Protein AF-A0A944UWI8-F1 (afdb_monomer)

Radius of gyration: 12.5 Å; Cα contacts (8 Å, |Δi|>4): 53; chains: 1; bounding box: 27×26×28 Å

Mean predicted aligned error: 3.73 Å

Foldseek 3Di:
DQDDVVQVVVVVVCCVVPNDDDDDFDADPVRATPVVSVVVPDDPVDDDDTDDQAGPVPRDGYPPVVD

pLDDT: mean 90.03, std 7.45, range [57.28, 98.0]

Secondary structure (DSSP, 8-state):
--S-GGGTHHHHHHHHHH--------B-TTS-B-HHHHHHH-STT-------SB-TTT-PBP-GGG-

Solvent-accessible surface area (backbone atoms only — not comparable to full-atom values): 4579 Å² total; per-residue (Å²): 133,71,67,54,64,86,80,44,53,63,57,55,51,43,29,73,76,74,64,56,88,85,86,83,70,53,59,44,99,83,68,44,78,30,62,71,56,37,60,72,72,60,53,92,82,65,86,80,85,88,80,67,57,56,27,90,82,80,66,48,72,53,75,64,91,81,110

Sequence (67 aa):
MVEHHANIVPWLILKDEIGIEIDYVDVDENFNLDLDDFNKKYDESVKVISFTHVSNITGQVFDLEKI

Nearest PDB structures (foldseek):
  4w91-assembly5_J  TM=9.038E-01  e=1.172E-02  Brucella suis bv. 4 str. 40
  1c0n-assembly1_A-2  TM=9.463E-01  e=2.385E-02  Escherichia coli
  4q76-assembly1_B  TM=9.263E-01  e=1.513E-01  Arabidopsis thaliana

Structure (mmCIF, N/CA/C/O backbone):
data_AF-A0A944UWI8-F1
#
_entry.id   AF-A0A944UWI8-F1
#
loop_
_atom_site.group_PDB
_atom_site.id
_atom_site.type_symbol
_atom_site.label_atom_id
_atom_site.label_alt_id
_atom_site.label_comp_id
_atom_site.label_asym_id
_atom_site.label_entity_id
_atom_site.label_seq_id
_atom_site.pdbx_PDB_ins_code
_atom_site.Cartn_x
_atom_site.Cartn_y
_atom_site.Cartn_z
_atom_site.occupancy
_atom_site.B_iso_or_equiv
_atom_site.auth_seq_id
_atom_site.auth_comp_id
_atom_site.auth_asym_id
_atom_site.auth_atom_id
_atom_site.pdbx_PDB_model_num
ATOM 1 N N . MET A 1 1 ? 12.327 3.112 0.526 1.00 57.28 1 MET A N 1
ATOM 2 C CA . MET A 1 1 ? 11.070 3.887 0.499 1.00 57.28 1 MET A CA 1
ATOM 3 C C . MET A 1 1 ? 10.848 4.310 -0.939 1.00 57.28 1 MET A C 1
ATOM 5 O O . MET A 1 1 ? 11.682 5.042 -1.454 1.00 57.28 1 MET A O 1
ATOM 9 N N . VAL A 1 2 ? 9.834 3.750 -1.600 1.00 67.25 2 VAL A N 1
ATOM 10 C CA . VAL A 1 2 ? 9.553 4.021 -3.024 1.00 67.25 2 VAL A CA 1
ATOM 11 C C . VAL A 1 2 ? 8.453 5.073 -3.200 1.00 67.25 2 VAL A C 1
ATOM 13 O O . VAL A 1 2 ? 8.401 5.752 -4.223 1.00 67.25 2 VAL A O 1
ATOM 16 N N . GLU A 1 3 ? 7.637 5.265 -2.165 1.00 77.38 3 GLU A N 1
ATOM 17 C CA . GLU A 1 3 ? 6.638 6.323 -2.095 1.00 77.38 3 GLU A CA 1
ATOM 18 C C . GLU A 1 3 ? 7.276 7.695 -1.850 1.00 77.38 3 GLU A C 1
ATOM 20 O O . GLU A 1 3 ? 8.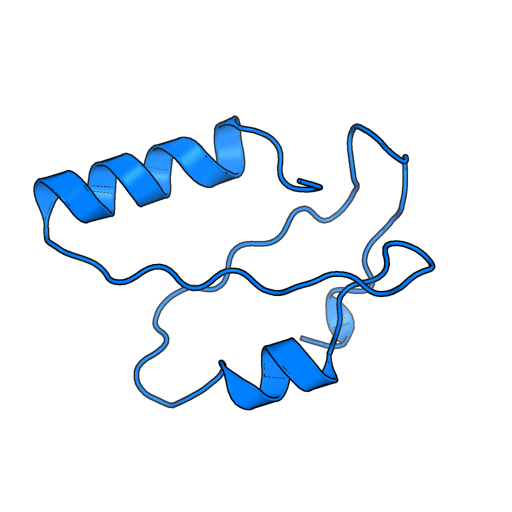153 7.867 -0.998 1.00 77.38 3 GLU A O 1
ATOM 25 N N . HIS A 1 4 ? 6.806 8.695 -2.594 1.00 83.12 4 HIS A N 1
ATOM 26 C CA . HIS A 1 4 ? 7.202 10.082 -2.388 1.00 83.12 4 HIS A CA 1
ATOM 27 C C . HIS A 1 4 ? 6.595 10.614 -1.082 1.00 83.12 4 HIS A C 1
ATOM 29 O O . HIS A 1 4 ? 5.459 10.288 -0.748 1.00 83.12 4 HIS A O 1
ATOM 35 N N . HIS A 1 5 ? 7.287 11.511 -0.369 1.00 82.06 5 HIS A N 1
ATOM 36 C CA . HIS A 1 5 ? 6.783 12.066 0.899 1.00 82.06 5 HIS A CA 1
ATOM 37 C C . HIS A 1 5 ? 5.385 12.693 0.786 1.00 82.06 5 HIS A C 1
ATOM 39 O O . HIS A 1 5 ? 4.596 12.601 1.724 1.00 82.06 5 HIS A O 1
ATOM 45 N N . ALA A 1 6 ? 5.047 13.280 -0.366 1.00 86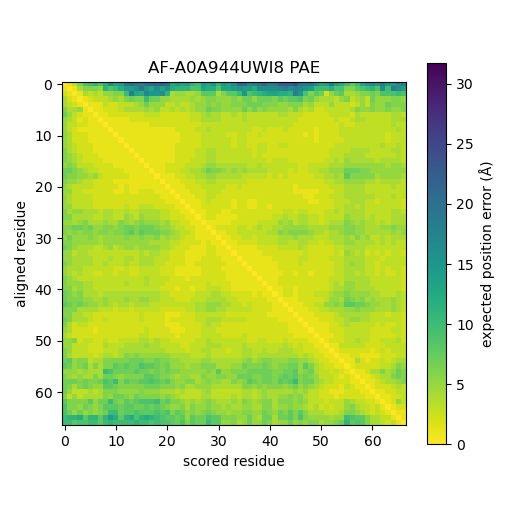.38 6 ALA A N 1
ATOM 46 C CA . ALA A 1 6 ? 3.706 13.819 -0.614 1.00 86.38 6 ALA A CA 1
ATOM 47 C C . ALA A 1 6 ? 2.594 12.755 -0.537 1.00 86.38 6 ALA A C 1
ATOM 49 O O . ALA A 1 6 ? 1.459 13.110 -0.248 1.00 86.38 6 ALA A O 1
ATOM 50 N N . ASN A 1 7 ? 2.924 11.478 -0.759 1.00 90.50 7 ASN A N 1
ATOM 51 C CA . ASN A 1 7 ? 2.003 10.346 -0.674 1.00 90.50 7 ASN A CA 1
ATOM 52 C C . ASN A 1 7 ? 2.083 9.584 0.664 1.00 90.50 7 ASN A C 1
ATOM 54 O O . ASN A 1 7 ? 1.433 8.558 0.815 1.00 90.50 7 ASN A O 1
ATOM 58 N N . ILE A 1 8 ? 2.874 10.066 1.634 1.00 92.75 8 ILE A N 1
ATOM 59 C CA . ILE A 1 8 ? 3.019 9.460 2.974 1.00 92.75 8 ILE A CA 1
ATOM 60 C C . ILE A 1 8 ? 2.535 10.424 4.059 1.00 92.75 8 ILE A C 1
ATOM 62 O O . ILE A 1 8 ? 1.749 10.053 4.927 1.00 92.75 8 ILE A O 1
ATOM 66 N N . VAL A 1 9 ? 2.998 11.677 4.018 1.00 95.88 9 VAL A N 1
ATOM 67 C CA . VAL A 1 9 ? 2.754 12.672 5.075 1.00 95.88 9 VAL A CA 1
ATOM 68 C C . VAL A 1 9 ? 1.262 12.913 5.344 1.00 95.88 9 VAL A C 1
ATOM 70 O O . VAL A 1 9 ? 0.901 12.956 6.518 1.00 95.88 9 VAL A O 1
ATOM 73 N N . PRO A 1 10 ? 0.372 13.013 4.334 1.00 96.38 10 PRO A N 1
ATOM 74 C CA . PRO A 1 10 ? -1.059 13.172 4.598 1.00 96.38 10 PRO A CA 1
ATOM 75 C C . PRO A 1 10 ? -1.660 12.027 5.426 1.00 96.38 10 PRO A C 1
ATOM 77 O O . PRO A 1 10 ? -2.477 12.279 6.307 1.00 96.38 10 PRO A O 1
ATOM 80 N N . TRP A 1 11 ? -1.224 10.783 5.200 1.00 96.75 11 TRP A N 1
ATOM 81 C CA . TRP A 1 11 ? -1.694 9.629 5.971 1.00 96.75 11 TRP A CA 1
ATOM 82 C C . TRP A 1 11 ? -1.205 9.686 7.413 1.00 96.75 11 TRP A C 1
ATOM 84 O O . TRP A 1 11 ? -1.988 9.450 8.326 1.00 96.75 11 TRP A O 1
ATOM 94 N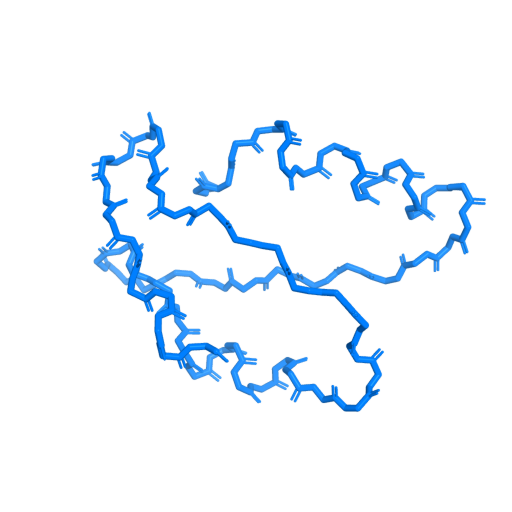 N . LEU A 1 12 ? 0.059 10.065 7.634 1.00 96.62 12 LEU A N 1
ATOM 95 C CA . LEU A 1 12 ? 0.594 10.250 8.987 1.00 96.62 12 LEU A CA 1
ATOM 96 C C . LEU A 1 12 ? -0.167 11.338 9.758 1.00 96.62 12 LEU A C 1
ATOM 98 O O . LEU A 1 12 ? -0.478 11.138 10.926 1.00 96.62 12 LEU A O 1
ATOM 102 N N . ILE A 1 13 ? -0.539 12.439 9.095 1.00 97.62 13 ILE A N 1
ATOM 103 C CA . ILE A 1 13 ? -1.390 13.478 9.695 1.00 97.62 13 ILE A CA 1
ATOM 104 C C . ILE A 1 13 ? -2.750 12.889 10.096 1.00 97.62 13 ILE A C 1
ATOM 106 O O . ILE A 1 13 ? -3.180 13.082 11.226 1.00 97.62 13 ILE A O 1
ATOM 110 N N . LEU A 1 14 ? -3.406 12.116 9.224 1.00 97.38 14 LEU A N 1
ATOM 111 C CA . LEU A 1 14 ? -4.684 11.469 9.559 1.00 97.38 14 LEU A CA 1
ATOM 112 C C . LEU A 1 14 ? -4.551 10.443 10.690 1.00 97.38 14 LEU A C 1
ATOM 114 O O . LEU A 1 14 ? -5.464 10.297 11.504 1.00 97.38 14 LEU A O 1
ATOM 118 N N . LYS A 1 15 ? -3.419 9.740 10.773 1.00 97.25 15 LYS A N 1
ATOM 119 C CA . LYS A 1 15 ? -3.122 8.848 11.896 1.00 97.25 15 LYS A CA 1
ATOM 120 C C . LYS A 1 15 ? -3.065 9.624 13.208 1.00 97.25 15 LYS A C 1
ATOM 122 O O . LYS A 1 15 ? -3.652 9.172 14.187 1.00 97.25 15 LYS A O 1
ATOM 127 N N . ASP A 1 16 ? -2.442 10.797 13.212 1.00 97.56 16 ASP A N 1
ATOM 128 C CA . ASP A 1 16 ? -2.359 11.651 14.398 1.00 97.56 16 ASP A CA 1
ATOM 129 C C . ASP A 1 16 ? -3.701 12.336 14.733 1.00 97.56 16 ASP A C 1
ATOM 131 O O . ASP A 1 16 ? -4.039 12.487 15.906 1.00 97.56 16 ASP A O 1
ATOM 135 N N . GLU A 1 17 ? -4.485 12.737 13.726 1.00 98.00 17 GLU A N 1
ATOM 136 C CA . GLU A 1 17 ? -5.737 13.486 13.913 1.00 98.00 17 GLU A CA 1
ATOM 137 C C . GLU A 1 17 ? -6.937 12.608 14.292 1.00 98.00 17 GLU A C 1
ATOM 139 O O . GLU A 1 17 ? -7.750 13.006 15.129 1.00 98.00 17 GLU A O 1
ATOM 144 N N . ILE A 1 18 ? -7.080 11.434 13.666 1.00 97.44 18 ILE A N 1
ATOM 145 C CA . ILE A 1 18 ? -8.265 10.572 13.820 1.00 97.44 18 ILE A CA 1
ATOM 146 C C . ILE A 1 18 ? -7.933 9.109 14.140 1.00 97.44 18 ILE A C 1
ATOM 148 O O . ILE A 1 18 ? -8.848 8.298 14.275 1.00 97.44 18 ILE A O 1
ATOM 152 N N . GLY A 1 19 ? -6.653 8.761 14.293 1.00 96.69 19 GLY A N 1
ATOM 153 C CA . GLY A 1 19 ? -6.243 7.442 14.776 1.00 96.69 19 GLY A CA 1
ATOM 154 C C . GLY A 1 19 ? -6.340 6.319 13.746 1.00 96.69 19 GLY A C 1
ATOM 155 O O . GLY A 1 19 ? -6.563 5.177 14.142 1.00 96.69 19 GLY A O 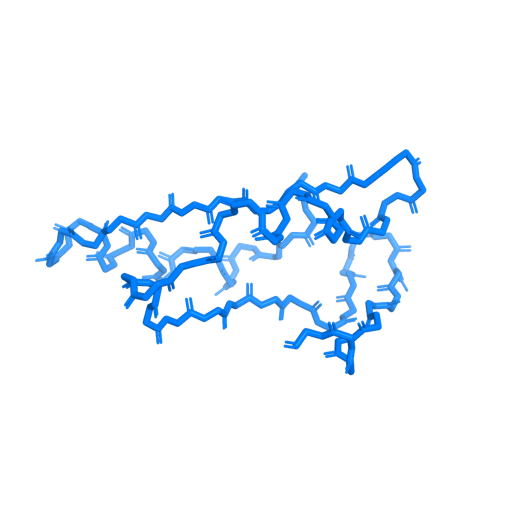1
ATOM 156 N N . ILE A 1 20 ? -6.202 6.609 12.445 1.00 97.38 20 ILE A N 1
ATOM 157 C CA . ILE A 1 20 ? -6.154 5.538 11.436 1.00 97.38 20 ILE A CA 1
ATOM 158 C C . ILE A 1 20 ? -4.918 4.650 11.617 1.00 97.38 20 ILE A C 1
ATOM 160 O O . ILE A 1 20 ? -3.836 5.113 11.990 1.00 97.38 20 ILE A O 1
ATOM 164 N N . GLU A 1 21 ? -5.068 3.374 11.283 1.00 96.50 21 GLU A N 1
ATOM 165 C CA . GLU A 1 21 ? -3.945 2.456 11.126 1.00 96.50 21 GLU A CA 1
ATOM 166 C C . GLU A 1 21 ? -3.373 2.574 9.707 1.00 96.50 21 GLU A C 1
ATOM 168 O O . GLU A 1 21 ? -4.087 2.890 8.754 1.00 96.50 21 GLU A O 1
ATOM 173 N N . ILE A 1 22 ? -2.056 2.399 9.584 1.00 96.25 22 ILE A N 1
ATOM 174 C CA . ILE A 1 22 ? -1.331 2.499 8.314 1.00 96.25 22 ILE A CA 1
ATOM 175 C C . ILE A 1 22 ? -0.403 1.301 8.228 1.00 96.25 22 ILE A C 1
ATOM 177 O O . ILE A 1 22 ? 0.531 1.199 9.030 1.00 96.25 22 ILE A O 1
ATOM 181 N N . ASP A 1 23 ? -0.628 0.476 7.214 1.00 95.12 23 ASP A N 1
ATOM 182 C CA . ASP A 1 23 ? 0.269 -0.596 6.813 1.00 95.12 23 ASP A CA 1
ATOM 183 C C . ASP A 1 23 ? 1.009 -0.224 5.529 1.00 95.12 23 ASP A C 1
ATOM 185 O O . ASP A 1 23 ? 0.480 0.452 4.645 1.00 95.12 23 ASP A O 1
ATOM 189 N N . TYR A 1 24 ? 2.259 -0.668 5.439 1.00 94.62 24 TYR A N 1
ATOM 190 C CA . TYR A 1 24 ? 3.106 -0.474 4.267 1.00 94.62 24 TYR A CA 1
ATOM 191 C C . TYR A 1 24 ? 3.238 -1.791 3.524 1.00 94.62 24 TYR A C 1
ATOM 193 O O . TYR A 1 24 ? 3.494 -2.818 4.149 1.00 94.62 24 TYR A O 1
ATOM 201 N N . VAL A 1 25 ? 3.098 -1.744 2.206 1.00 93.44 25 VAL A N 1
ATOM 202 C CA . VAL A 1 25 ? 3.348 -2.884 1.320 1.00 93.44 25 VAL A CA 1
ATOM 203 C C . VAL A 1 25 ? 4.813 -2.863 0.917 1.00 93.44 25 VAL A C 1
ATOM 205 O O . VAL A 1 25 ? 5.337 -1.810 0.538 1.00 93.44 25 VAL A O 1
ATOM 208 N N . ASP A 1 26 ? 5.473 -4.008 1.040 1.00 92.06 26 ASP A N 1
ATOM 209 C CA . ASP A 1 26 ? 6.883 -4.143 0.698 1.00 92.06 26 ASP A CA 1
ATOM 210 C C . ASP A 1 26 ? 7.111 -4.205 -0.821 1.00 92.06 26 ASP A C 1
ATOM 212 O O . ASP A 1 26 ? 6.190 -4.300 -1.639 1.00 92.06 26 ASP A O 1
ATOM 216 N N . VAL A 1 27 ? 8.382 -4.101 -1.204 1.00 89.31 27 VAL A N 1
ATOM 217 C CA . VAL A 1 27 ? 8.826 -4.280 -2.586 1.00 89.31 27 VAL A CA 1
ATOM 218 C C . VAL A 1 27 ? 9.785 -5.456 -2.680 1.00 89.31 27 V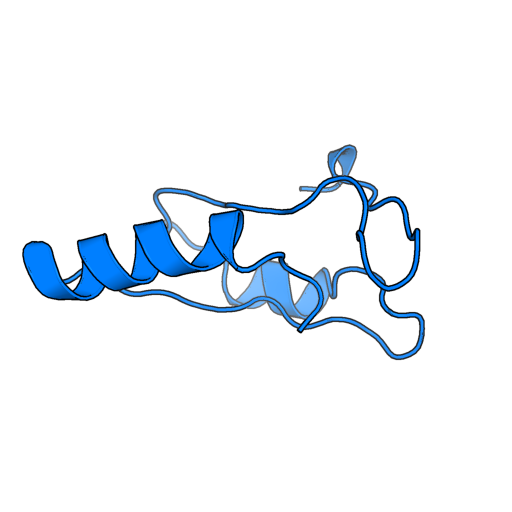AL A C 1
ATOM 220 O O . VAL A 1 27 ? 10.559 -5.707 -1.753 1.00 89.31 27 VAL A O 1
ATOM 223 N N . ASP A 1 28 ? 9.748 -6.155 -3.811 1.00 88.88 28 ASP A N 1
ATOM 224 C CA . ASP A 1 28 ? 10.655 -7.261 -4.091 1.00 88.88 28 ASP A CA 1
ATOM 225 C C . ASP A 1 28 ? 12.091 -6.774 -4.389 1.00 88.88 28 ASP A C 1
ATOM 227 O O . ASP A 1 28 ? 12.400 -5.579 -4.434 1.00 88.88 28 ASP A O 1
ATOM 231 N N . GLU A 1 29 ? 13.003 -7.718 -4.619 1.00 87.44 29 GLU A N 1
ATOM 232 C CA . GLU A 1 29 ? 14.406 -7.440 -4.962 1.00 87.44 29 GLU A CA 1
ATOM 233 C C . GLU A 1 29 ? 14.596 -6.657 -6.277 1.00 87.44 29 GLU A C 1
ATOM 235 O O . GLU A 1 29 ? 15.644 -6.046 -6.491 1.00 87.44 29 GLU A O 1
ATOM 240 N N . ASN A 1 30 ? 13.576 -6.636 -7.138 1.00 85.88 30 ASN A N 1
ATOM 241 C CA . ASN A 1 30 ? 13.524 -5.876 -8.384 1.00 85.88 30 ASN A CA 1
ATOM 242 C C . ASN A 1 30 ? 12.746 -4.557 -8.221 1.00 85.88 30 ASN A C 1
ATOM 244 O O . ASN A 1 30 ? 12.403 -3.915 -9.217 1.00 85.88 30 ASN A O 1
ATOM 248 N N . PHE A 1 31 ? 12.473 -4.150 -6.977 1.00 83.75 31 PHE A N 1
ATOM 249 C CA . PHE A 1 31 ? 11.693 -2.977 -6.594 1.00 83.75 31 PHE A CA 1
ATOM 250 C C . PHE A 1 31 ? 10.219 -3.000 -7.040 1.00 83.75 31 PHE A C 1
ATOM 252 O O . PHE A 1 31 ? 9.538 -1.986 -6.899 1.00 83.75 31 PHE A O 1
ATOM 259 N N .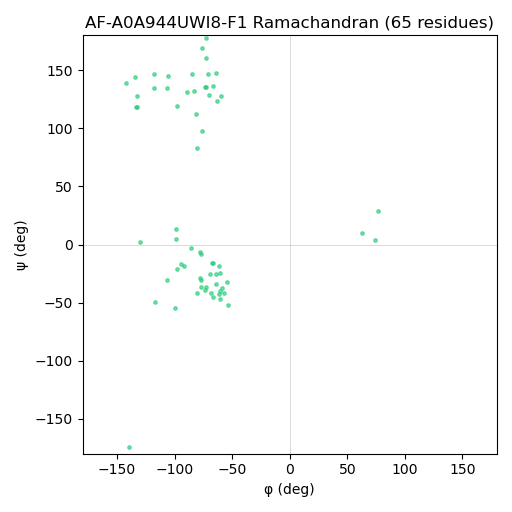 ASN A 1 32 ? 9.695 -4.124 -7.550 1.00 86.44 32 ASN A N 1
ATOM 260 C CA . ASN A 1 32 ? 8.267 -4.239 -7.867 1.00 86.44 32 ASN A CA 1
ATOM 261 C C . ASN A 1 32 ? 7.441 -4.339 -6.582 1.00 86.44 32 ASN A C 1
ATOM 263 O O . ASN A 1 32 ? 7.960 -4.719 -5.538 1.00 86.44 32 ASN A O 1
ATOM 267 N N . LEU A 1 33 ? 6.141 -4.048 -6.673 1.00 88.94 33 LEU A N 1
ATOM 268 C CA . LEU A 1 33 ? 5.207 -4.292 -5.572 1.00 88.94 33 LEU A CA 1
ATOM 269 C C . LEU A 1 33 ? 5.185 -5.783 -5.223 1.00 88.94 33 LEU A C 1
ATOM 271 O O . LEU A 1 33 ? 4.961 -6.620 -6.101 1.00 88.94 33 LEU A O 1
ATOM 275 N N . ASP A 1 34 ? 5.380 -6.101 -3.944 1.00 92.38 34 ASP A N 1
ATOM 276 C CA . ASP A 1 34 ? 5.195 -7.455 -3.437 1.00 92.38 34 ASP A CA 1
ATOM 277 C C . ASP A 1 34 ? 3.690 -7.739 -3.297 1.00 92.38 34 ASP A C 1
ATOM 279 O O . ASP A 1 34 ? 3.030 -7.345 -2.331 1.00 92.38 34 ASP A O 1
ATOM 283 N N . LEU A 1 35 ? 3.128 -8.411 -4.305 1.00 91.56 35 LEU A N 1
ATOM 284 C CA . LEU A 1 35 ? 1.706 -8.759 -4.331 1.00 91.56 35 LEU A CA 1
ATOM 285 C C . LEU A 1 35 ? 1.340 -9.818 -3.281 1.00 91.56 35 LEU A C 1
ATOM 287 O O . LEU A 1 35 ? 0.191 -9.864 -2.845 1.00 91.56 35 LEU A O 1
ATOM 291 N N . ASP A 1 36 ? 2.284 -10.659 -2.856 1.00 93.31 36 ASP A N 1
ATOM 292 C CA . ASP A 1 36 ? 2.028 -11.654 -1.815 1.00 93.31 36 ASP A CA 1
ATOM 293 C C . ASP A 1 36 ? 1.923 -10.983 -0.442 1.00 93.31 36 ASP A C 1
ATOM 295 O O . ASP A 1 36 ? 1.077 -11.362 0.371 1.00 93.31 36 ASP A O 1
ATOM 299 N N . ASP A 1 37 ? 2.761 -9.980 -0.177 1.00 94.44 37 ASP A N 1
ATOM 300 C CA . ASP A 1 37 ? 2.666 -9.132 1.011 1.00 94.44 37 ASP A CA 1
ATOM 301 C C . ASP A 1 37 ? 1.392 -8.273 0.999 1.00 94.44 37 ASP A C 1
ATOM 303 O O . ASP A 1 37 ? 0.652 -8.255 1.987 1.00 94.44 37 ASP A O 1
ATOM 307 N N . PHE A 1 38 ? 1.070 -7.651 -0.142 1.00 94.06 38 PHE A N 1
ATOM 308 C CA . PHE A 1 38 ? -0.183 -6.914 -0.326 1.00 94.06 38 PHE A CA 1
ATOM 309 C C . PHE A 1 38 ? -1.405 -7.779 0.005 1.00 94.06 38 PHE A C 1
ATOM 311 O O . PHE A 1 38 ? -2.222 -7.399 0.840 1.00 94.06 38 PHE A O 1
ATOM 318 N N . ASN A 1 39 ? -1.505 -8.973 -0.585 1.00 93.38 39 ASN A N 1
ATOM 319 C CA . ASN A 1 39 ? -2.647 -9.867 -0.386 1.00 93.38 39 ASN A CA 1
ATOM 320 C C . ASN A 1 39 ? -2.795 -10.358 1.064 1.00 93.38 39 ASN A C 1
ATOM 322 O O . ASN A 1 39 ? -3.897 -10.707 1.476 1.00 93.38 39 ASN A O 1
ATOM 326 N N . LYS A 1 40 ? -1.711 -10.398 1.850 1.00 94.88 40 LYS A N 1
ATOM 327 C CA . LYS A 1 40 ? -1.772 -10.743 3.283 1.00 94.88 40 LYS A CA 1
ATOM 328 C C . LYS A 1 40 ? -2.283 -9.594 4.149 1.00 94.88 40 LYS A C 1
ATOM 330 O O . LYS A 1 40 ? -2.852 -9.860 5.203 1.00 94.88 40 LYS A O 1
ATOM 335 N N . LYS A 1 41 ? -2.028 -8.352 3.734 1.00 94.88 41 LYS A N 1
ATOM 336 C CA . LYS A 1 41 ? -2.419 -7.121 4.442 1.00 94.88 41 LYS A CA 1
ATOM 337 C C . LYS A 1 41 ? -3.777 -6.587 3.980 1.00 94.88 41 LYS A C 1
ATOM 339 O O . LYS A 1 41 ? -4.388 -5.784 4.674 1.00 94.88 41 LYS A O 1
ATOM 344 N N . TYR A 1 42 ? -4.251 -7.020 2.813 1.00 94.19 42 TYR A N 1
ATOM 345 C CA . TYR A 1 42 ? -5.555 -6.644 2.290 1.00 94.19 42 TYR A CA 1
ATOM 346 C C . TYR A 1 42 ? -6.672 -7.495 2.903 1.00 94.19 42 TYR A C 1
ATOM 348 O O . TYR A 1 42 ? -6.798 -8.688 2.625 1.00 94.19 42 TYR A O 1
ATOM 356 N N . ASP A 1 43 ? -7.516 -6.852 3.705 1.00 94.44 43 ASP A N 1
ATOM 357 C CA . ASP A 1 43 ? -8.716 -7.445 4.284 1.00 94.44 43 ASP A CA 1
ATOM 358 C C . ASP A 1 43 ? -9.904 -6.459 4.280 1.00 94.44 43 ASP A C 1
ATOM 360 O O . ASP A 1 43 ? -9.849 -5.356 3.734 1.00 94.44 43 ASP A O 1
ATOM 364 N N . GLU A 1 44 ? -11.017 -6.861 4.892 1.00 96.00 44 GLU A N 1
ATOM 365 C CA . GLU A 1 44 ? -12.254 -6.071 4.978 1.00 96.00 44 GLU A CA 1
ATOM 366 C C . GLU A 1 44 ? -12.144 -4.784 5.825 1.00 96.00 44 GLU A C 1
ATOM 368 O O . GLU A 1 44 ? -13.003 -3.888 5.745 1.00 96.00 44 GLU A O 1
AT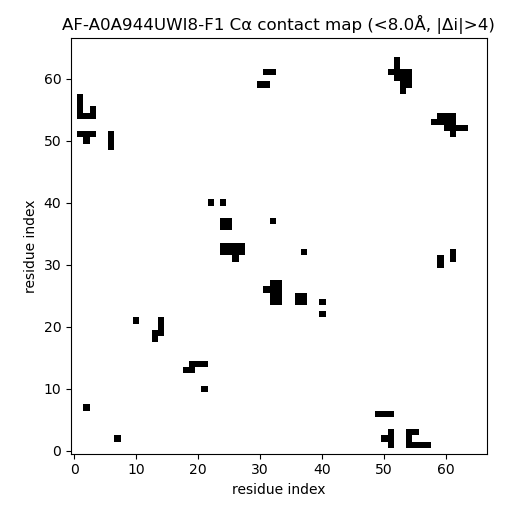OM 373 N N . SER A 1 45 ? -11.096 -4.661 6.643 1.00 95.69 45 SER A N 1
ATOM 374 C CA . SER A 1 45 ? -10.819 -3.470 7.444 1.00 95.69 45 SER A CA 1
ATOM 375 C C . SER A 1 45 ? -10.204 -2.348 6.603 1.00 95.69 45 SER A C 1
ATOM 377 O O . SER A 1 45 ? -10.495 -1.177 6.871 1.00 95.69 45 SER A O 1
ATOM 379 N N . VAL A 1 46 ? -9.477 -2.682 5.529 1.00 96.31 46 VAL A N 1
ATOM 380 C CA . VAL A 1 46 ? -8.816 -1.720 4.637 1.00 96.31 46 VAL A CA 1
ATOM 381 C C . VAL A 1 46 ? -9.848 -0.824 3.948 1.00 96.31 46 VAL A C 1
ATOM 383 O O . VAL A 1 46 ? -10.770 -1.289 3.277 1.00 96.31 46 VAL A O 1
ATOM 386 N N . LYS A 1 47 ? -9.709 0.498 4.119 1.00 95.50 47 LYS A N 1
ATOM 387 C CA . LYS A 1 47 ? -10.636 1.498 3.545 1.00 95.50 47 LYS A CA 1
ATOM 388 C C . LYS A 1 47 ? -10.062 2.263 2.364 1.00 95.50 47 LYS A C 1
ATOM 390 O O . LYS A 1 47 ? -10.823 2.695 1.503 1.00 95.50 47 LYS A O 1
ATOM 395 N N . VAL A 1 48 ? -8.747 2.457 2.339 1.00 95.81 48 VAL A N 1
ATOM 396 C CA . VAL A 1 48 ? -8.053 3.198 1.287 1.00 95.81 48 VAL A CA 1
ATOM 397 C C . VAL A 1 48 ? -6.725 2.518 0.999 1.00 95.81 48 VAL A C 1
ATOM 399 O O . VAL A 1 48 ? -6.025 2.106 1.918 1.00 95.81 48 VAL A O 1
ATOM 402 N N . ILE A 1 49 ? -6.393 2.435 -0.284 1.00 94.69 49 ILE A N 1
ATOM 403 C CA . ILE A 1 49 ? -5.109 1.967 -0.792 1.00 94.69 49 ILE A CA 1
ATOM 404 C C . ILE A 1 49 ? -4.477 3.136 -1.546 1.00 94.69 49 ILE A C 1
ATOM 406 O O . ILE A 1 49 ? -5.153 3.816 -2.319 1.00 94.69 49 ILE A O 1
ATOM 410 N N . SER A 1 50 ? -3.191 3.380 -1.306 1.00 94.19 50 SER A N 1
ATOM 411 C CA . SER A 1 50 ? -2.448 4.478 -1.918 1.00 94.19 50 SER A CA 1
ATOM 412 C C . SER A 1 50 ? -1.114 3.974 -2.449 1.00 94.19 50 SER A C 1
ATOM 414 O O . SER A 1 50 ? -0.277 3.528 -1.669 1.00 94.19 50 SER A O 1
ATOM 416 N N . PHE A 1 51 ? -0.914 4.088 -3.761 1.00 91.94 51 PHE A N 1
ATOM 417 C CA . PHE A 1 51 ? 0.321 3.704 -4.442 1.00 91.94 51 PHE A CA 1
ATOM 418 C C . PHE A 1 51 ? 0.762 4.782 -5.421 1.00 91.94 51 PHE A C 1
ATOM 420 O O . PHE A 1 51 ? -0.061 5.400 -6.103 1.00 91.94 51 PHE A O 1
ATOM 427 N N . THR A 1 52 ? 2.071 4.978 -5.542 1.00 90.50 52 THR A N 1
ATOM 428 C CA . THR A 1 52 ? 2.636 5.699 -6.676 1.00 90.50 52 THR A CA 1
ATOM 429 C C . THR A 1 52 ? 2.551 4.839 -7.935 1.00 90.50 52 THR A C 1
ATOM 431 O O . THR A 1 52 ? 2.881 3.657 -7.924 1.00 90.50 52 THR A O 1
ATOM 434 N N . HIS A 1 53 ? 2.138 5.429 -9.055 1.00 87.88 53 HIS A N 1
ATOM 435 C CA . HIS A 1 53 ? 2.141 4.731 -10.345 1.00 87.88 53 HIS A CA 1
ATOM 436 C C . HIS A 1 53 ? 3.557 4.649 -10.935 1.00 87.88 53 HIS A C 1
ATOM 438 O O . HIS A 1 53 ? 3.934 3.645 -11.533 1.00 87.88 53 HIS A O 1
ATOM 444 N N . VAL A 1 54 ? 4.370 5.693 -10.742 1.00 88.94 54 VAL A N 1
ATOM 445 C CA . VAL A 1 54 ? 5.760 5.733 -11.213 1.00 88.94 54 VAL A CA 1
ATOM 446 C C . VAL A 1 54 ? 6.659 6.214 -10.084 1.00 88.94 54 VAL A C 1
ATOM 448 O O . VAL A 1 54 ? 6.410 7.264 -9.488 1.00 88.94 54 VAL A O 1
ATOM 451 N N . SER A 1 55 ? 7.718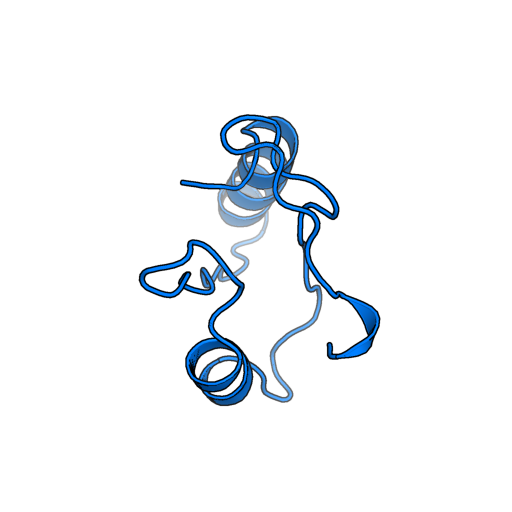 5.465 -9.780 1.00 84.19 55 SER A N 1
ATOM 452 C CA . SER A 1 55 ? 8.693 5.889 -8.778 1.00 84.19 55 SER A CA 1
ATOM 453 C C . SER A 1 55 ? 9.508 7.076 -9.283 1.00 84.19 55 SER A C 1
ATOM 455 O O . SER A 1 55 ? 10.144 7.014 -10.334 1.00 84.19 55 SER A O 1
ATOM 457 N N . ASN A 1 56 ? 9.580 8.138 -8.485 1.00 83.25 56 ASN A N 1
ATOM 458 C CA . ASN A 1 56 ? 10.459 9.277 -8.745 1.00 83.25 56 ASN A CA 1
ATOM 459 C C . ASN A 1 56 ? 11.933 9.005 -8.378 1.00 83.25 56 ASN A C 1
ATOM 461 O O . ASN A 1 56 ? 12.779 9.863 -8.620 1.00 83.25 56 ASN A O 1
ATOM 465 N N . ILE A 1 57 ? 12.232 7.854 -7.764 1.00 80.06 57 ILE A N 1
ATOM 466 C CA . ILE A 1 57 ? 13.589 7.442 -7.382 1.00 80.06 57 ILE A CA 1
ATOM 467 C C . ILE A 1 57 ? 14.143 6.458 -8.412 1.00 80.06 57 ILE A C 1
ATOM 469 O O . ILE A 1 57 ? 15.218 6.688 -8.960 1.00 80.06 57 ILE A O 1
ATOM 473 N N . THR A 1 58 ? 13.417 5.370 -8.683 1.00 81.44 58 THR A N 1
ATOM 474 C CA . THR A 1 58 ? 13.888 4.292 -9.569 1.00 81.44 58 THR A CA 1
ATOM 475 C C . THR A 1 58 ? 13.409 4.447 -11.013 1.00 81.44 58 THR A C 1
ATOM 477 O O . THR A 1 58 ? 13.962 3.812 -11.904 1.00 81.44 58 THR A O 1
ATOM 480 N N . GLY A 1 59 ? 12.388 5.277 -11.268 1.00 82.38 59 GLY A N 1
ATOM 481 C CA . GLY A 1 59 ? 11.734 5.385 -12.579 1.00 82.38 59 GLY A CA 1
ATOM 482 C C . GLY A 1 59 ? 10.831 4.195 -12.924 1.00 82.38 59 GLY A C 1
ATOM 483 O O . GLY A 1 59 ? 10.293 4.134 -14.027 1.00 82.38 59 GLY A O 1
ATOM 484 N N . GLN A 1 60 ? 10.669 3.247 -12.002 1.00 83.38 60 GLN A N 1
ATOM 485 C CA . GLN A 1 60 ? 9.850 2.060 -12.193 1.00 83.38 60 GLN A CA 1
ATOM 486 C C . GLN A 1 60 ? 8.374 2.411 -12.322 1.00 83.38 60 GLN A C 1
ATOM 488 O O . GLN A 1 60 ? 7.860 3.226 -11.557 1.00 83.38 60 GLN A O 1
ATOM 493 N N . VAL A 1 61 ? 7.711 1.766 -13.278 1.00 87.56 61 VAL A N 1
ATOM 494 C CA . VAL A 1 61 ? 6.267 1.856 -13.486 1.00 87.56 61 VAL A CA 1
ATOM 495 C C . VAL A 1 61 ? 5.626 0.646 -12.822 1.00 87.56 61 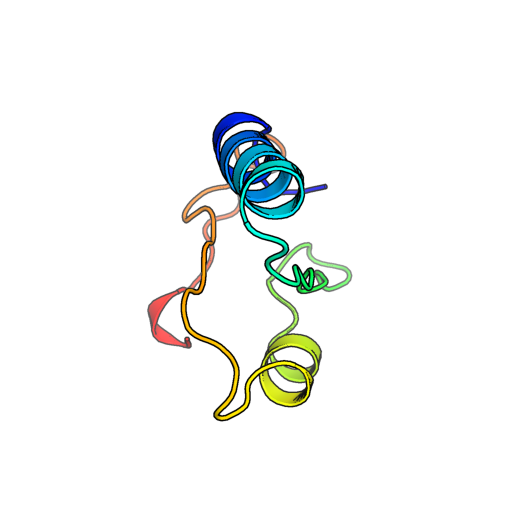VAL A C 1
ATOM 497 O O . VAL A 1 61 ? 5.939 -0.490 -13.178 1.00 87.56 61 VAL A O 1
ATOM 500 N N . PHE A 1 62 ? 4.759 0.896 -11.850 1.00 85.75 62 PHE A N 1
ATOM 501 C CA . PHE A 1 62 ? 4.037 -0.148 -11.142 1.00 85.75 62 PHE A CA 1
ATOM 502 C C . PHE A 1 62 ? 2.802 -0.573 -11.928 1.00 85.75 62 PHE A C 1
ATOM 504 O O . PHE A 1 62 ? 2.018 0.260 -12.377 1.00 85.75 62 PHE A O 1
ATOM 511 N N . ASP A 1 63 ? 2.627 -1.882 -12.079 1.00 85.94 63 ASP A N 1
ATOM 512 C CA . ASP A 1 63 ? 1.465 -2.467 -12.739 1.00 85.94 63 ASP A CA 1
ATOM 513 C C . ASP A 1 63 ? 0.280 -2.520 -11.765 1.00 85.94 63 ASP A C 1
ATOM 515 O O . ASP A 1 63 ? 0.045 -3.523 -11.090 1.00 85.94 63 ASP A O 1
ATOM 519 N N . LEU A 1 64 ? -0.420 -1.388 -11.651 1.00 86.75 64 LEU A N 1
ATOM 520 C CA . LEU A 1 64 ? -1.546 -1.212 -10.731 1.00 86.75 64 LEU A CA 1
ATOM 521 C C . LEU A 1 64 ? -2.844 -1.873 -11.218 1.00 86.75 64 LEU A C 1
ATOM 523 O O . LEU A 1 64 ? -3.787 -1.943 -10.445 1.00 86.75 64 LEU A O 1
ATOM 527 N N . GLU A 1 65 ? -2.914 -2.389 -12.453 1.00 87.31 65 GLU A N 1
ATOM 528 C CA . GLU A 1 65 ? -4.090 -3.151 -12.919 1.00 87.31 65 GLU A CA 1
ATOM 529 C C . GLU A 1 65 ? -4.250 -4.490 -12.181 1.00 87.31 65 GLU A C 1
ATOM 531 O O . GLU A 1 65 ? -5.307 -5.118 -12.235 1.00 87.31 65 GLU A O 1
ATOM 536 N N . LYS A 1 66 ? -3.190 -4.940 -11.502 1.00 78.06 66 LYS A N 1
ATOM 537 C CA . LYS A 1 66 ? -3.160 -6.176 -10.711 1.00 78.06 66 LYS A CA 1
ATOM 538 C C . LYS A 1 66 ? -3.672 -6.008 -9.278 1.00 78.06 66 LYS A C 1
ATOM 540 O O . LYS A 1 66 ? -3.699 -7.002 -8.553 1.00 78.06 66 LYS A O 1
ATOM 545 N N . ILE A 1 67 ? -4.020 -4.785 -8.879 1.00 80.81 67 ILE A N 1
ATOM 546 C CA . ILE A 1 67 ? -4.486 -4.403 -7.539 1.00 80.81 67 ILE A CA 1
ATOM 547 C C . ILE A 1 67 ? -5.968 -4.046 -7.609 1.00 80.81 67 ILE A C 1
ATOM 549 O O . ILE A 1 67 ? -6.721 -4.539 -6.742 1.00 80.81 67 ILE A O 1
#